Protein AF-A0A7D9II57-F1 (afdb_monomer_lite)

Foldseek 3Di:
DQDAWDWDDDPPDIDTAHDDPDLVVRQVSQAVRQQVVQVVCVVVVHHDDLPDCVRDDDEAEDAPVRVVVDPAFRWHWYDDPDTRIDTHYDYDHDDD

Radius of gyration: 13.76 Å; chains: 1; bounding box: 39×24×35 Å

pLDDT: mean 79.53, std 10.81, range [52.78, 93.62]

Organism: Paramuricea clavata (NCBI:txid317549)

Sequence (96 aa):
AIEHSSVVNFANDIILYAVGKDIQSIQTKLFKDMDSLADWLMDNELIINLKRAWKTESRLFGTAQRIAKHSEPLKVSISPPSPTVISTTDYIQISG

Structure (mmCIF, N/CA/C/O backbone):
data_AF-A0A7D9II57-F1
#
_entry.id   AF-A0A7D9II57-F1
#
loop_
_atom_site.group_PDB
_atom_site.id
_atom_site.type_symbol
_atom_site.label_atom_id
_atom_site.label_alt_id
_atom_site.label_comp_id
_atom_site.label_asym_id
_atom_site.label_entity_id
_atom_site.label_seq_id
_atom_site.pdbx_PDB_ins_code
_atom_site.Cartn_x
_atom_site.Cartn_y
_atom_site.Cartn_z
_atom_site.occupancy
_atom_site.B_iso_or_equiv
_atom_site.auth_seq_id
_atom_site.auth_comp_id
_atom_site.auth_asym_id
_atom_site.auth_atom_id
_atom_site.pdbx_PDB_model_num
ATOM 1 N N . ALA A 1 1 ? 2.241 -9.909 -8.883 1.00 73.56 1 ALA A N 1
ATOM 2 C CA . ALA A 1 1 ? 0.944 -9.356 -9.339 1.00 73.56 1 ALA A CA 1
ATOM 3 C C . ALA A 1 1 ? 0.257 -8.702 -8.144 1.00 73.56 1 ALA A C 1
ATOM 5 O O . ALA A 1 1 ? 0.560 -9.100 -7.030 1.00 73.56 1 ALA A O 1
ATOM 6 N N . ILE A 1 2 ? -0.606 -7.699 -8.340 1.00 86.81 2 ILE A N 1
ATOM 7 C CA . ILE A 1 2 ? -1.353 -7.077 -7.229 1.00 86.81 2 ILE A CA 1
ATOM 8 C C . ILE A 1 2 ? -2.557 -7.958 -6.892 1.00 86.81 2 ILE A C 1
ATOM 10 O O . ILE A 1 2 ? -3.387 -8.202 -7.765 1.00 86.81 2 ILE A O 1
ATOM 14 N N . GLU A 1 3 ? -2.645 -8.442 -5.653 1.00 91.56 3 GLU A N 1
ATOM 15 C CA . GLU A 1 3 ? -3.623 -9.464 -5.246 1.00 91.56 3 GLU A CA 1
ATOM 16 C C . GLU A 1 3 ? -4.513 -9.033 -4.077 1.00 91.56 3 GLU A C 1
ATOM 18 O O . GLU A 1 3 ? -5.609 -9.570 -3.898 1.00 91.56 3 GLU A O 1
ATOM 23 N N . HIS A 1 4 ? -4.066 -8.085 -3.252 1.00 92.31 4 HIS A N 1
ATOM 24 C CA . HIS A 1 4 ? -4.776 -7.708 -2.027 1.00 92.31 4 HIS A CA 1
ATOM 25 C C . HIS A 1 4 ? -5.355 -6.290 -2.041 1.00 92.31 4 HIS A C 1
ATOM 27 O O . HIS A 1 4 ? -6.184 -5.951 -1.186 1.00 92.31 4 HIS A O 1
ATOM 33 N N . SER A 1 5 ? -4.941 -5.489 -3.016 1.00 93.00 5 SER A N 1
ATOM 34 C CA . SER A 1 5 ? -5.289 -4.088 -3.195 1.00 93.00 5 SER A CA 1
ATOM 35 C C . SER A 1 5 ? -5.981 -3.893 -4.531 1.00 93.00 5 SER A C 1
ATOM 37 O O . SER A 1 5 ? -5.790 -4.636 -5.490 1.00 93.00 5 SER A O 1
ATOM 39 N N . SER A 1 6 ? -6.791 -2.850 -4.600 1.00 93.62 6 SER A N 1
ATOM 40 C CA . SER A 1 6 ? -7.278 -2.335 -5.871 1.00 93.62 6 SER A CA 1
ATOM 41 C C . SER A 1 6 ? -6.326 -1.259 -6.381 1.00 93.62 6 SER A C 1
ATOM 43 O O . SER A 1 6 ? -5.725 -0.528 -5.589 1.00 93.62 6 SER A O 1
ATOM 45 N N . VAL A 1 7 ? -6.196 -1.173 -7.705 1.00 90.88 7 VAL A N 1
ATOM 46 C CA . VAL A 1 7 ? -5.272 -0.260 -8.381 1.00 90.88 7 VAL A CA 1
ATOM 47 C C . VAL A 1 7 ? -6.063 0.696 -9.258 1.00 90.88 7 VAL A C 1
ATOM 49 O O . VAL A 1 7 ? -6.849 0.264 -10.098 1.00 90.88 7 VAL A O 1
ATOM 52 N N . VAL A 1 8 ? -5.817 1.991 -9.091 1.00 90.94 8 VAL A N 1
ATOM 53 C CA . VAL A 1 8 ? -6.186 3.013 -10.073 1.00 90.94 8 VAL A CA 1
ATOM 54 C C . VAL A 1 8 ? -4.898 3.517 -10.697 1.00 90.94 8 VAL A C 1
ATOM 56 O O . VAL A 1 8 ? -3.982 3.918 -9.984 1.00 90.94 8 VAL A O 1
ATOM 59 N N . ASN A 1 9 ? -4.821 3.479 -12.020 1.00 89.31 9 ASN A N 1
ATOM 60 C CA . ASN A 1 9 ? -3.682 3.987 -12.768 1.00 89.31 9 ASN A CA 1
ATOM 61 C C . ASN A 1 9 ? -4.145 5.143 -13.658 1.00 89.31 9 ASN A C 1
ATOM 63 O O . ASN A 1 9 ? -5.133 5.008 -14.384 1.00 89.31 9 ASN A O 1
ATOM 67 N N . PHE A 1 10 ? -3.431 6.262 -13.598 1.00 86.06 10 PHE A N 1
ATOM 68 C CA . PHE A 1 10 ? -3.622 7.404 -14.474 1.00 86.06 10 PHE A CA 1
ATOM 69 C C . PHE A 1 10 ? -2.261 7.924 -14.953 1.00 86.06 10 PHE A C 1
ATOM 71 O O . PHE A 1 10 ? -1.531 8.571 -14.208 1.00 86.06 10 PHE A O 1
ATOM 78 N N . ALA A 1 11 ? -1.930 7.655 -16.220 1.00 87.31 11 ALA A N 1
ATOM 79 C CA . ALA A 1 11 ? -0.638 7.978 -16.828 1.00 87.31 11 ALA A CA 1
ATOM 80 C C . ALA A 1 11 ? 0.560 7.420 -16.031 1.00 87.31 11 ALA A C 1
ATOM 82 O O . ALA A 1 11 ? 0.856 6.232 -16.126 1.00 87.31 11 ALA A O 1
ATOM 83 N N . ASN A 1 12 ? 1.262 8.275 -15.287 1.00 81.38 12 ASN A N 1
ATOM 84 C CA . ASN A 1 12 ? 2.410 7.917 -14.452 1.00 81.38 12 ASN A CA 1
ATOM 85 C C . ASN A 1 12 ? 2.061 7.818 -12.957 1.00 81.38 12 ASN A C 1
ATOM 87 O O . ASN A 1 12 ? 2.953 7.551 -12.151 1.00 81.38 12 ASN A O 1
ATOM 91 N N . ASP A 1 13 ? 0.807 8.078 -12.589 1.00 83.12 13 ASP A N 1
ATOM 92 C CA . ASP A 1 13 ? 0.342 8.073 -11.210 1.00 83.12 13 ASP A CA 1
ATOM 93 C C . ASP A 1 13 ? -0.416 6.776 -10.919 1.00 83.12 13 ASP A C 1
ATOM 95 O O . ASP A 1 13 ? -1.364 6.402 -11.614 1.00 83.12 13 ASP A O 1
ATOM 99 N N . ILE A 1 14 ? 0.003 6.086 -9.859 1.00 86.69 14 ILE A N 1
ATOM 100 C CA . ILE A 1 14 ? -0.590 4.827 -9.412 1.00 86.69 14 ILE A CA 1
ATOM 101 C C . ILE A 1 14 ? -1.118 5.024 -7.994 1.00 86.69 14 ILE A C 1
ATOM 103 O O . ILE A 1 14 ? -0.386 5.438 -7.097 1.00 86.69 14 ILE A O 1
ATOM 107 N N . ILE A 1 15 ? -2.386 4.681 -7.782 1.00 88.81 15 ILE A N 1
ATOM 108 C CA . ILE A 1 15 ? -3.028 4.667 -6.470 1.00 88.81 15 ILE A CA 1
ATOM 109 C C . ILE A 1 15 ? -3.347 3.219 -6.115 1.00 88.81 15 ILE A C 1
ATOM 111 O O . ILE A 1 15 ? -4.117 2.557 -6.813 1.00 88.81 15 ILE A O 1
ATOM 115 N N . LEU A 1 16 ? -2.788 2.744 -5.002 1.00 90.31 16 LEU A N 1
ATOM 116 C CA . LEU A 1 16 ? -3.177 1.485 -4.372 1.00 90.31 16 LEU A CA 1
ATOM 117 C C . LEU A 1 16 ? -4.076 1.774 -3.175 1.00 90.31 16 LEU A C 1
ATOM 119 O O . LEU A 1 16 ? -3.740 2.598 -2.323 1.00 90.31 16 LEU A O 1
ATOM 123 N N . TYR A 1 17 ? -5.190 1.054 -3.073 1.00 91.81 17 TYR A N 1
ATOM 124 C CA . TYR A 1 17 ? -6.020 1.081 -1.875 1.00 91.81 17 TYR A CA 1
ATOM 125 C C . TYR A 1 17 ? -6.378 -0.327 -1.409 1.00 91.81 17 TYR A C 1
ATOM 127 O O . TYR A 1 17 ? -6.756 -1.202 -2.190 1.00 91.81 17 TYR A O 1
ATOM 135 N N . ALA A 1 18 ? -6.277 -0.525 -0.097 1.00 92.38 18 ALA A N 1
ATOM 136 C CA . ALA A 1 18 ? -6.607 -1.764 0.585 1.00 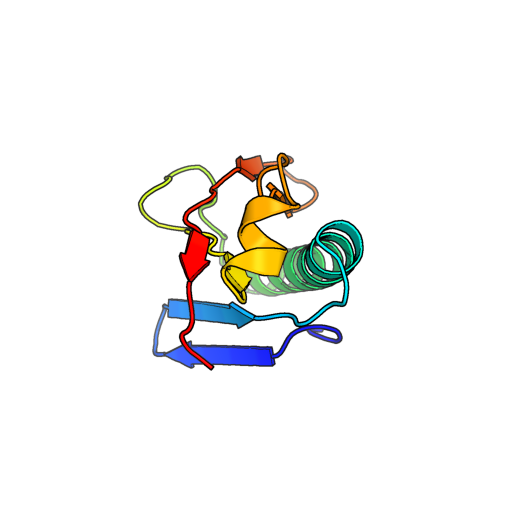92.38 18 ALA A CA 1
ATOM 137 C C . ALA A 1 18 ? -7.588 -1.478 1.723 1.00 92.38 18 ALA A C 1
ATOM 139 O O . ALA A 1 18 ? -7.512 -0.448 2.394 1.00 92.38 18 ALA A O 1
ATOM 140 N N . VAL A 1 19 ? -8.501 -2.417 1.961 1.00 91.12 19 VAL A N 1
ATOM 141 C CA . VAL A 1 19 ? -9.482 -2.339 3.051 1.00 91.12 19 VAL A CA 1
ATOM 142 C C . VAL A 1 19 ? -9.189 -3.431 4.073 1.00 91.12 19 VAL A C 1
ATOM 144 O O . VAL A 1 19 ? -8.896 -4.578 3.718 1.00 91.12 19 VAL A O 1
ATOM 147 N N . GLY A 1 20 ? -9.293 -3.094 5.355 1.00 89.44 20 GLY A N 1
ATOM 148 C CA . GLY A 1 20 ? -9.085 -4.022 6.462 1.00 89.44 20 GLY A CA 1
ATOM 149 C C . GLY A 1 20 ? -9.861 -3.613 7.709 1.00 89.44 20 GLY A C 1
ATOM 150 O O . GLY A 1 20 ? -10.400 -2.509 7.800 1.00 89.44 20 GLY A O 1
ATOM 151 N N . LYS A 1 21 ? -9.952 -4.540 8.668 1.00 86.19 21 LYS A N 1
ATOM 152 C CA . LYS A 1 21 ? -10.603 -4.301 9.967 1.00 86.19 21 LYS A CA 1
ATOM 153 C C . LYS A 1 21 ? -9.730 -3.451 10.895 1.00 86.19 21 LYS A C 1
ATOM 155 O O . LYS A 1 21 ? -10.264 -2.696 11.703 1.00 86.19 21 LYS A O 1
ATOM 160 N N . ASP A 1 22 ? -8.418 -3.582 10.754 1.00 85.06 22 ASP A N 1
ATOM 161 C CA . ASP A 1 22 ? -7.383 -2.931 11.547 1.00 85.06 22 ASP A CA 1
ATOM 162 C C . ASP A 1 22 ? -6.195 -2.532 10.654 1.00 85.06 22 ASP A C 1
ATOM 164 O O . ASP A 1 22 ? -6.070 -2.984 9.510 1.00 85.06 22 ASP A O 1
ATOM 168 N N . ILE A 1 23 ? -5.335 -1.658 11.185 1.00 85.38 23 ILE A N 1
ATOM 169 C CA . ILE A 1 23 ? -4.178 -1.109 10.468 1.00 85.38 23 ILE A CA 1
ATOM 170 C C . ILE A 1 23 ? -3.188 -2.212 10.078 1.00 85.38 23 ILE A C 1
ATOM 172 O O . ILE A 1 23 ? -2.691 -2.193 8.957 1.00 85.38 23 ILE A O 1
ATOM 176 N N . GLN A 1 24 ? -2.951 -3.207 10.938 1.00 87.88 24 GLN A N 1
ATOM 177 C CA . GLN A 1 24 ? -1.999 -4.289 10.656 1.00 87.88 24 GLN A CA 1
ATOM 178 C C . GLN A 1 24 ? -2.422 -5.112 9.435 1.00 87.88 24 GLN A C 1
ATOM 180 O O . GLN A 1 24 ? -1.595 -5.445 8.582 1.00 87.88 24 GLN A O 1
ATOM 185 N N . SER A 1 25 ? -3.719 -5.396 9.306 1.00 90.75 25 SER A N 1
ATOM 186 C CA . SER A 1 25 ? -4.284 -6.062 8.136 1.00 90.75 25 SER A CA 1
ATOM 187 C C . SER A 1 25 ? -4.110 -5.220 6.871 1.00 90.75 25 SER A C 1
ATOM 189 O O . SER A 1 25 ? -3.708 -5.756 5.839 1.00 90.75 25 SER A O 1
ATOM 191 N N . ILE A 1 26 ? -4.360 -3.907 6.944 1.00 90.12 26 ILE A N 1
ATOM 192 C CA . ILE A 1 26 ? -4.178 -2.984 5.811 1.00 90.12 26 ILE A CA 1
ATOM 193 C C . ILE A 1 26 ? -2.706 -2.941 5.385 1.00 90.12 26 ILE A C 1
ATOM 195 O O . ILE A 1 26 ? -2.404 -3.128 4.210 1.00 90.12 26 ILE A O 1
ATOM 199 N N . GLN A 1 27 ? -1.788 -2.763 6.336 1.00 88.75 27 GLN A N 1
ATOM 200 C CA . GLN A 1 27 ? -0.349 -2.715 6.078 1.00 88.75 27 GLN A CA 1
ATOM 201 C C . GLN A 1 27 ? 0.161 -3.999 5.442 1.00 88.75 27 GLN A C 1
ATOM 203 O O . GLN A 1 27 ? 0.860 -3.945 4.440 1.00 88.75 27 GLN A O 1
ATOM 208 N N . THR A 1 28 ? -0.235 -5.152 5.980 1.00 90.19 28 THR A N 1
ATOM 209 C CA . THR A 1 28 ? 0.195 -6.453 5.453 1.00 90.19 28 THR A CA 1
ATOM 210 C C . THR A 1 28 ? -0.210 -6.632 3.990 1.00 90.19 28 THR A C 1
ATOM 212 O O . THR A 1 28 ? 0.581 -7.132 3.192 1.00 90.19 28 THR A O 1
ATOM 215 N N . LYS A 1 29 ? -1.430 -6.216 3.625 1.00 92.25 29 LYS A N 1
ATOM 216 C CA . LYS A 1 29 ? -1.909 -6.256 2.235 1.00 92.25 29 LYS A CA 1
ATOM 217 C C . LYS A 1 29 ? -1.093 -5.325 1.343 1.00 92.25 29 LYS A C 1
ATOM 219 O O . LYS A 1 29 ? -0.582 -5.766 0.320 1.00 92.25 29 LYS A O 1
ATOM 224 N N . LEU A 1 30 ? -0.923 -4.075 1.777 1.00 89.88 30 LEU A N 1
ATOM 225 C CA . LEU A 1 30 ? -0.160 -3.077 1.034 1.00 89.88 30 LEU A CA 1
ATOM 226 C C . LEU A 1 30 ? 1.304 -3.491 0.855 1.00 89.88 30 LEU A C 1
ATOM 228 O O . LEU A 1 30 ? 1.823 -3.314 -0.232 1.00 89.88 30 LEU A O 1
ATOM 232 N N . PHE A 1 31 ? 1.968 -4.074 1.858 1.00 88.50 31 PHE A N 1
ATOM 233 C CA . PHE A 1 31 ? 3.378 -4.486 1.745 1.00 88.50 31 PHE A CA 1
ATOM 234 C C . PHE A 1 31 ? 3.577 -5.555 0.681 1.00 88.50 31 PHE A C 1
ATOM 236 O O . PHE A 1 31 ? 4.437 -5.409 -0.177 1.00 88.50 31 PHE A O 1
ATOM 243 N N . LYS A 1 32 ? 2.745 -6.599 0.697 1.00 89.75 32 LYS A N 1
ATOM 244 C CA . LYS A 1 32 ? 2.827 -7.686 -0.287 1.00 89.75 32 LYS A CA 1
ATOM 245 C C . LYS A 1 32 ? 2.625 -7.190 -1.719 1.00 89.75 32 LYS A C 1
ATOM 247 O O . LYS A 1 32 ? 3.347 -7.596 -2.629 1.00 89.75 32 LYS A O 1
ATOM 252 N N . ASP A 1 33 ? 1.652 -6.304 -1.905 1.00 91.25 33 ASP A N 1
ATOM 253 C CA . ASP A 1 33 ? 1.352 -5.740 -3.217 1.00 91.25 33 ASP A CA 1
ATOM 254 C C . ASP A 1 33 ? 2.403 -4.716 -3.659 1.00 91.25 33 ASP A C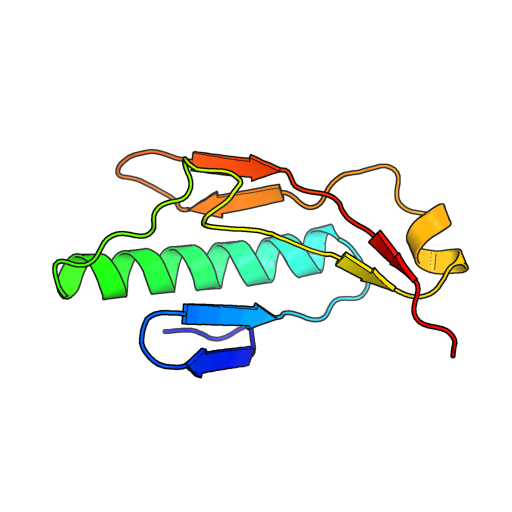 1
ATOM 256 O O . ASP A 1 33 ? 2.757 -4.681 -4.832 1.00 91.25 33 ASP A O 1
ATOM 260 N N . MET A 1 34 ? 2.935 -3.910 -2.738 1.00 87.25 34 MET A N 1
ATOM 261 C CA . MET A 1 34 ? 4.007 -2.950 -3.015 1.00 87.25 34 MET A CA 1
ATOM 262 C C . MET A 1 34 ? 5.317 -3.647 -3.387 1.00 87.25 34 MET A C 1
ATOM 264 O O . MET A 1 34 ? 5.983 -3.186 -4.309 1.00 87.25 34 MET A O 1
ATOM 268 N N . ASP A 1 35 ? 5.657 -4.762 -2.735 1.00 87.06 35 ASP A N 1
ATOM 269 C CA . ASP A 1 35 ? 6.804 -5.601 -3.109 1.00 87.06 35 ASP A CA 1
ATOM 270 C C . ASP A 1 35 ? 6.613 -6.161 -4.524 1.00 87.06 35 ASP A C 1
ATOM 272 O O . ASP A 1 35 ? 7.449 -5.956 -5.399 1.00 87.06 35 ASP A O 1
ATOM 276 N N . SER A 1 36 ? 5.441 -6.742 -4.793 1.00 88.31 36 SER A N 1
ATOM 277 C CA . SER A 1 36 ? 5.099 -7.251 -6.127 1.00 88.31 36 SER A CA 1
ATOM 278 C C . SER A 1 36 ? 5.110 -6.167 -7.211 1.00 88.31 36 SER A C 1
ATOM 280 O O . SER A 1 36 ? 5.442 -6.447 -8.364 1.00 88.31 36 SER A O 1
ATOM 282 N N . LEU A 1 37 ? 4.697 -4.941 -6.872 1.00 86.94 37 LEU A N 1
ATOM 283 C CA . LEU A 1 37 ? 4.714 -3.796 -7.781 1.00 86.94 37 LEU A CA 1
ATOM 284 C C . LEU A 1 37 ? 6.141 -3.329 -8.058 1.00 86.94 37 LEU A C 1
ATOM 286 O O . LEU A 1 37 ? 6.460 -2.988 -9.193 1.00 86.94 37 LEU A O 1
ATOM 290 N N . ALA A 1 38 ? 6.977 -3.286 -7.023 1.00 84.38 38 ALA A N 1
ATOM 291 C CA . ALA A 1 38 ? 8.361 -2.864 -7.135 1.00 84.38 38 ALA A CA 1
ATOM 292 C C . ALA A 1 38 ? 9.170 -3.817 -8.013 1.00 84.38 38 ALA A C 1
ATOM 294 O O . ALA A 1 38 ? 9.883 -3.340 -8.894 1.00 84.38 38 ALA A O 1
ATOM 295 N N . ASP A 1 39 ? 8.998 -5.127 -7.823 1.00 86.00 39 ASP A N 1
ATOM 296 C CA . ASP A 1 39 ? 9.626 -6.151 -8.660 1.00 86.00 39 ASP A CA 1
ATOM 297 C C . ASP A 1 39 ? 9.217 -5.971 -10.126 1.00 86.00 39 ASP A C 1
ATOM 299 O O . ASP A 1 39 ? 10.066 -5.836 -11.004 1.00 86.00 39 ASP A O 1
ATOM 303 N N . TRP A 1 40 ? 7.911 -5.843 -10.388 1.00 86.75 40 TRP A N 1
ATOM 304 C CA . TRP A 1 40 ? 7.411 -5.646 -11.749 1.00 86.75 40 TRP A CA 1
ATOM 305 C C . TRP A 1 40 ? 7.922 -4.349 -12.386 1.00 86.75 40 TRP A C 1
ATOM 307 O O . TRP A 1 40 ? 8.289 -4.341 -13.557 1.00 86.75 40 TRP A O 1
ATOM 317 N N . LEU A 1 41 ? 7.960 -3.239 -11.644 1.00 85.31 41 LEU A N 1
ATOM 318 C CA . LEU A 1 41 ? 8.493 -1.979 -12.164 1.00 85.31 41 LEU A CA 1
ATOM 319 C 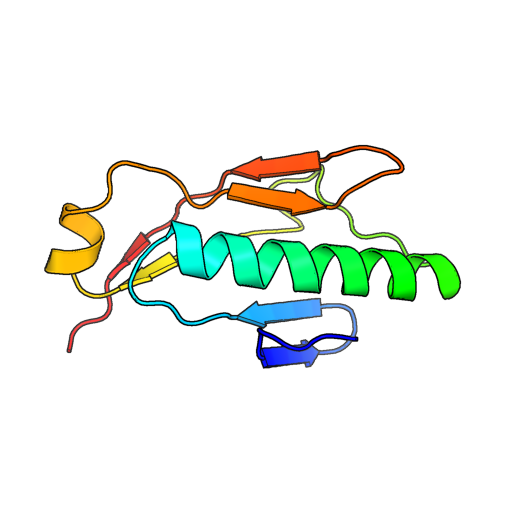C . LEU A 1 41 ? 9.983 -2.099 -12.482 1.00 85.31 41 LEU A C 1
ATOM 321 O O . LEU A 1 41 ? 10.406 -1.631 -13.535 1.00 85.31 41 LEU A O 1
ATOM 325 N N . MET A 1 42 ? 10.752 -2.762 -11.621 1.00 84.75 42 MET A N 1
ATOM 326 C CA . MET A 1 42 ? 12.186 -2.964 -11.807 1.00 84.75 42 MET A CA 1
ATOM 327 C C . MET A 1 42 ? 12.492 -3.817 -13.042 1.00 84.75 42 MET A C 1
ATOM 329 O O . MET A 1 42 ? 13.371 -3.445 -13.818 1.00 84.75 42 MET A O 1
ATOM 333 N N . ASP A 1 43 ? 11.714 -4.877 -13.283 1.00 87.88 43 ASP A N 1
ATOM 334 C CA . ASP A 1 43 ? 11.789 -5.687 -14.510 1.00 87.88 43 ASP A CA 1
ATOM 335 C C . ASP A 1 43 ? 11.506 -4.867 -15.783 1.00 87.88 43 ASP A C 1
ATOM 337 O O . ASP A 1 43 ? 11.934 -5.233 -16.876 1.00 87.88 43 ASP A O 1
ATOM 341 N N . ASN A 1 44 ? 10.799 -3.741 -15.644 1.00 86.94 44 ASN A N 1
ATOM 342 C CA . ASN A 1 44 ? 10.478 -2.799 -16.717 1.00 86.94 44 ASN A CA 1
ATOM 343 C C . ASN A 1 44 ? 11.352 -1.529 -16.682 1.00 86.94 44 ASN A C 1
ATOM 345 O O . ASN A 1 44 ? 10.986 -0.521 -17.283 1.00 86.94 44 ASN A O 1
ATOM 349 N N . GLU A 1 45 ? 12.486 -1.556 -15.975 1.00 86.56 45 GLU A N 1
ATOM 350 C CA . GLU A 1 45 ? 13.431 -0.433 -15.840 1.00 86.56 45 GLU A CA 1
ATOM 351 C C . GLU A 1 45 ? 12.828 0.834 -15.186 1.00 86.56 45 GLU A C 1
ATOM 353 O O . GLU A 1 45 ? 13.338 1.948 -15.330 1.00 86.56 45 GLU A O 1
ATOM 358 N N . LEU A 1 46 ? 11.746 0.672 -14.421 1.00 84.38 46 LEU A N 1
ATOM 359 C CA . LEU A 1 46 ? 11.067 1.717 -13.657 1.00 84.38 46 LEU A CA 1
ATOM 360 C C . LEU A 1 46 ? 11.368 1.583 -12.157 1.00 84.38 46 LEU A C 1
ATOM 362 O O . LEU A 1 46 ? 11.618 0.500 -11.636 1.00 84.38 46 LEU A O 1
ATOM 366 N N . ILE A 1 47 ? 11.331 2.702 -11.424 1.00 78.62 47 ILE A N 1
ATOM 367 C CA . ILE A 1 47 ? 11.649 2.735 -9.986 1.00 78.62 47 ILE A CA 1
ATOM 368 C C . ILE A 1 47 ? 10.586 3.528 -9.223 1.00 78.62 47 ILE A C 1
ATOM 370 O O . ILE A 1 47 ? 10.259 4.660 -9.586 1.00 78.62 47 ILE A O 1
ATOM 374 N N . ILE A 1 48 ? 10.112 2.978 -8.100 1.00 76.19 48 ILE A N 1
ATOM 375 C CA . ILE A 1 48 ? 9.245 3.698 -7.157 1.00 76.19 48 ILE A CA 1
ATOM 376 C C . ILE A 1 48 ? 10.087 4.663 -6.318 1.00 76.19 48 ILE A C 1
ATOM 378 O O . ILE A 1 48 ? 11.018 4.273 -5.611 1.00 76.19 48 ILE A O 1
ATOM 382 N N . ASN A 1 49 ? 9.738 5.949 -6.339 1.00 73.19 49 ASN A N 1
ATOM 383 C CA . ASN A 1 49 ? 10.416 6.952 -5.524 1.00 73.19 49 ASN A CA 1
ATOM 384 C C . ASN A 1 49 ? 9.753 7.103 -4.151 1.00 73.19 49 ASN A C 1
ATOM 386 O O . ASN A 1 49 ? 8.921 7.988 -3.944 1.00 73.19 49 ASN A O 1
ATOM 390 N N . LEU A 1 50 ? 10.174 6.269 -3.198 1.00 70.50 50 LEU A N 1
ATOM 391 C CA . LEU A 1 50 ? 9.679 6.346 -1.823 1.00 70.50 50 LEU A CA 1
ATOM 392 C C . LEU A 1 50 ? 10.371 7.409 -0.949 1.00 70.50 50 LEU A C 1
ATOM 394 O O . LEU A 1 50 ? 9.883 7.754 0.122 1.00 70.50 50 LEU A O 1
ATOM 398 N N . LYS A 1 51 ? 11.529 7.936 -1.369 1.00 61.88 51 LYS A N 1
ATOM 399 C CA . LYS A 1 51 ? 12.361 8.836 -0.540 1.00 61.88 51 LYS A CA 1
ATOM 400 C C . LYS A 1 51 ? 11.855 10.277 -0.491 1.00 61.88 51 LYS A C 1
ATOM 402 O O . LYS A 1 51 ? 12.306 11.062 0.339 1.00 61.88 51 LYS A O 1
ATOM 407 N N . ARG A 1 52 ? 10.967 10.663 -1.407 1.00 60.19 52 ARG A N 1
ATOM 408 C CA . ARG A 1 52 ? 10.408 12.015 -1.477 1.00 60.19 52 ARG A CA 1
ATOM 409 C C . ARG A 1 52 ? 8.978 11.973 -0.958 1.00 60.19 52 ARG A C 1
ATOM 411 O O . ARG A 1 52 ? 8.091 11.520 -1.671 1.00 60.19 52 ARG A O 1
ATOM 418 N N . ALA A 1 53 ? 8.773 12.493 0.253 1.00 55.66 53 ALA A N 1
ATOM 419 C CA . ALA A 1 53 ? 7.467 12.563 0.921 1.00 55.66 53 ALA A CA 1
ATOM 420 C C . ALA A 1 53 ? 6.374 13.283 0.100 1.00 55.66 53 ALA A C 1
ATOM 422 O O . ALA A 1 53 ? 5.199 13.110 0.373 1.00 55.66 53 ALA A O 1
ATOM 423 N N . TRP A 1 54 ? 6.755 14.059 -0.918 1.00 57.78 54 TRP A N 1
ATOM 424 C CA . TRP A 1 54 ? 5.854 14.738 -1.857 1.00 57.78 54 TRP A CA 1
ATOM 425 C C . TRP A 1 54 ? 5.578 13.954 -3.154 1.00 57.78 54 TRP A C 1
ATOM 427 O O . TRP A 1 54 ? 4.885 14.458 -4.030 1.00 57.78 54 TRP A O 1
ATOM 437 N N . LYS A 1 55 ? 6.172 12.765 -3.335 1.00 70.38 55 LYS A N 1
ATOM 438 C CA . LYS A 1 55 ? 5.950 11.895 -4.509 1.00 70.38 55 LYS A CA 1
ATOM 439 C C . LYS A 1 55 ? 5.120 10.663 -4.193 1.00 70.38 55 LYS A C 1
ATOM 441 O O . LYS A 1 55 ? 4.332 10.245 -5.028 1.00 70.38 55 LYS A O 1
ATOM 446 N N . THR A 1 56 ? 5.330 10.075 -3.020 1.00 76.94 56 THR A N 1
ATOM 447 C CA . THR A 1 56 ? 4.545 8.933 -2.556 1.00 76.94 56 THR A CA 1
ATOM 448 C C . THR A 1 56 ? 3.930 9.303 -1.219 1.00 76.94 56 THR A C 1
ATOM 450 O O . THR A 1 56 ? 4.647 9.532 -0.245 1.00 76.94 56 THR A O 1
ATOM 453 N N . GLU A 1 57 ? 2.606 9.364 -1.186 1.00 80.25 57 GLU A N 1
ATOM 454 C CA . GLU A 1 57 ? 1.826 9.654 0.011 1.00 80.25 57 GLU A CA 1
ATOM 455 C C . GLU A 1 57 ? 1.024 8.418 0.409 1.00 80.25 57 GLU A C 1
ATOM 457 O O . GLU A 1 57 ? 0.595 7.634 -0.437 1.00 80.25 57 GLU A O 1
ATOM 462 N N . SER A 1 58 ? 0.786 8.258 1.708 1.00 80.94 58 SER A N 1
ATOM 463 C CA . SER A 1 58 ? -0.153 7.261 2.213 1.00 80.94 58 SER A CA 1
ATOM 464 C C . SER A 1 58 ? -1.160 7.934 3.138 1.00 80.94 58 SER A C 1
ATOM 466 O O . SER A 1 58 ? -0.807 8.796 3.944 1.00 80.94 58 SER A O 1
ATOM 468 N N . ARG A 1 59 ? -2.438 7.584 2.977 1.00 85.06 59 ARG A N 1
ATOM 469 C CA . ARG A 1 59 ? -3.551 8.171 3.732 1.00 85.06 59 ARG A CA 1
ATOM 470 C C . ARG A 1 59 ? -4.452 7.070 4.253 1.00 85.06 59 ARG A C 1
ATOM 472 O O . ARG A 1 59 ? -4.672 6.071 3.567 1.00 85.06 59 ARG A O 1
ATOM 479 N N . LEU A 1 60 ? -4.983 7.266 5.456 1.00 85.69 60 LEU A N 1
ATOM 480 C CA . LEU A 1 60 ? -5.885 6.312 6.087 1.00 85.69 60 LEU A CA 1
ATOM 481 C C . LEU A 1 60 ? -7.278 6.926 6.227 1.00 85.69 60 LEU A C 1
ATOM 483 O O . LEU A 1 60 ? -7.453 7.997 6.807 1.00 85.69 60 LEU A O 1
ATOM 487 N N . PHE A 1 61 ? -8.276 6.220 5.703 1.00 86.25 61 PHE A N 1
ATOM 488 C CA . PHE A 1 61 ? -9.674 6.634 5.749 1.00 86.25 61 PHE A CA 1
ATOM 489 C C . PHE A 1 61 ? -10.424 5.829 6.805 1.00 86.25 61 PHE A C 1
ATOM 491 O O . PHE A 1 61 ? -10.269 4.610 6.905 1.00 86.25 61 PHE A O 1
ATOM 498 N N . GLY A 1 62 ? -11.270 6.498 7.584 1.00 83.75 62 GLY A N 1
ATOM 499 C CA . GLY A 1 62 ? -12.071 5.827 8.599 1.00 83.75 62 GLY A CA 1
ATOM 500 C C . GLY A 1 62 ? -13.129 6.722 9.226 1.00 83.75 62 GLY A C 1
ATOM 501 O O . GLY A 1 62 ? -13.173 7.930 9.008 1.00 83.75 62 GLY A O 1
ATOM 502 N N . THR A 1 63 ? -13.997 6.120 10.033 1.00 84.25 63 THR A N 1
ATOM 503 C CA . THR A 1 63 ? -14.926 6.886 10.871 1.00 84.25 63 THR A CA 1
ATOM 504 C C . THR A 1 63 ? -14.168 7.554 12.016 1.00 84.25 63 THR A C 1
ATOM 506 O O . THR A 1 63 ? -13.142 7.034 12.460 1.00 84.25 63 THR A O 1
ATOM 509 N N . ALA A 1 64 ? -14.708 8.650 12.562 1.00 78.44 64 ALA A N 1
ATOM 510 C CA . ALA A 1 64 ? -14.131 9.351 13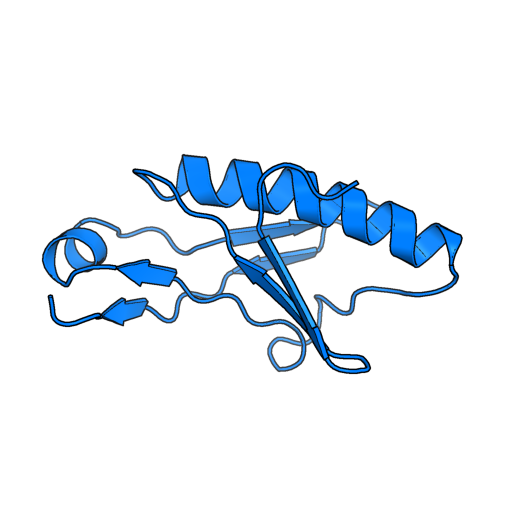.718 1.00 78.44 64 ALA A CA 1
ATOM 511 C C . ALA A 1 64 ? -13.781 8.392 14.868 1.00 78.44 64 ALA A C 1
ATOM 513 O O . ALA A 1 64 ? -12.696 8.442 15.436 1.00 78.44 64 ALA A O 1
ATOM 514 N N . GLN A 1 65 ? -14.689 7.454 15.159 1.00 80.94 65 GLN A N 1
ATOM 515 C CA . GLN A 1 65 ? -14.514 6.453 16.211 1.00 80.94 65 GLN A CA 1
ATOM 516 C C . GLN A 1 65 ? -13.381 5.464 15.922 1.00 80.94 65 GLN A C 1
ATOM 518 O O . GLN A 1 65 ? -12.732 5.006 16.858 1.00 80.94 65 GLN A O 1
ATOM 523 N N . ARG A 1 66 ? -13.166 5.082 14.654 1.00 77.31 66 ARG A N 1
ATOM 524 C CA . ARG A 1 66 ? -12.057 4.195 14.276 1.00 77.31 66 ARG A CA 1
ATOM 525 C C . ARG A 1 66 ? -10.737 4.954 14.291 1.00 77.31 66 ARG A C 1
ATOM 527 O O . ARG A 1 66 ? -9.786 4.458 14.874 1.00 77.31 66 ARG A O 1
ATOM 534 N N . ILE A 1 67 ? -10.712 6.170 13.749 1.00 74.38 67 ILE A N 1
ATOM 535 C CA . ILE A 1 67 ? -9.534 7.046 13.757 1.00 74.38 67 ILE A CA 1
ATOM 536 C C . ILE A 1 67 ? -9.078 7.323 15.195 1.00 74.38 67 ILE A C 1
ATOM 538 O O . ILE A 1 67 ? -7.919 7.104 15.518 1.00 74.38 67 ILE A O 1
ATOM 542 N N . ALA A 1 68 ? -9.998 7.689 16.092 1.00 77.12 68 ALA A N 1
ATOM 543 C CA . ALA A 1 68 ? -9.683 7.975 17.494 1.00 77.12 68 ALA A CA 1
ATOM 544 C C . ALA A 1 68 ? -9.139 6.765 18.280 1.00 77.12 68 ALA A C 1
ATOM 546 O O . ALA A 1 68 ? -8.500 6.943 19.313 1.00 77.12 68 ALA A O 1
ATOM 547 N N . LYS A 1 69 ? -9.394 5.532 17.819 1.00 78.44 69 LYS A N 1
ATOM 548 C CA . LYS A 1 69 ? -8.890 4.297 18.446 1.00 78.44 69 LYS A CA 1
ATOM 549 C C . LYS A 1 69 ? -7.486 3.912 17.981 1.00 78.44 69 LYS A C 1
ATOM 551 O O . LYS A 1 69 ? -6.908 2.987 18.547 1.00 78.44 69 LYS A O 1
ATOM 556 N N . HIS A 1 70 ? -6.952 4.575 16.961 1.00 72.25 70 HIS A N 1
ATOM 557 C CA . HIS A 1 70 ? -5.652 4.250 16.396 1.00 72.25 70 HIS A CA 1
ATOM 558 C C . HIS A 1 70 ? -4.622 5.319 16.766 1.00 72.25 70 HIS A C 1
ATOM 560 O O . HIS A 1 70 ? -4.729 6.474 16.370 1.00 72.25 70 HIS A O 1
ATOM 566 N N . SER A 1 71 ? -3.605 4.915 17.530 1.00 67.25 71 SER A N 1
ATOM 567 C CA . SER A 1 71 ? -2.452 5.751 17.889 1.00 67.25 71 SER A CA 1
ATOM 568 C C . SER A 1 71 ? -1.252 5.549 16.963 1.00 67.25 71 SER A C 1
ATOM 570 O O . SER A 1 71 ? -0.290 6.309 17.034 1.00 67.25 71 SER A O 1
ATOM 572 N N . GLU A 1 72 ? -1.280 4.513 16.120 1.00 74.12 72 GLU A N 1
ATOM 573 C CA . GLU A 1 72 ? -0.146 4.137 15.282 1.00 74.12 72 GLU A CA 1
ATOM 574 C C . GLU A 1 72 ? -0.291 4.653 13.850 1.00 74.12 72 GLU A C 1
ATOM 576 O O . GLU A 1 72 ? -1.372 4.549 13.264 1.00 74.12 72 GLU A O 1
ATOM 581 N N . PRO A 1 73 ? 0.796 5.180 13.264 1.00 76.44 73 PRO A N 1
ATOM 582 C CA . PRO A 1 73 ? 0.782 5.637 11.893 1.00 76.44 73 PRO A CA 1
ATOM 583 C C . PRO A 1 73 ? 0.717 4.478 10.894 1.00 76.44 73 PRO A C 1
ATOM 585 O O . PRO A 1 73 ? 1.297 3.411 11.121 1.00 76.44 73 PRO A O 1
ATOM 588 N N . LEU A 1 74 ? 0.089 4.716 9.737 1.00 80.75 74 LEU A N 1
ATOM 589 C CA . LEU A 1 74 ? 0.231 3.825 8.589 1.00 80.75 74 LEU A CA 1
ATOM 590 C C . LEU A 1 74 ? 1.683 3.893 8.097 1.00 80.75 74 LEU A C 1
ATOM 592 O O . LEU A 1 74 ? 2.184 4.940 7.688 1.00 80.75 74 LEU A O 1
ATOM 596 N N . LYS A 1 75 ? 2.364 2.753 8.144 1.00 82.38 75 LYS A N 1
ATOM 597 C CA . LYS A 1 75 ? 3.689 2.564 7.542 1.00 82.38 75 LYS A CA 1
ATOM 598 C C . LYS A 1 75 ? 3.505 1.798 6.244 1.00 82.38 75 LYS A C 1
ATOM 600 O O . LYS A 1 75 ? 2.735 0.843 6.264 1.00 82.38 75 LYS A O 1
ATOM 605 N N . VAL A 1 76 ? 4.206 2.208 5.190 1.00 75.81 76 VAL A N 1
ATOM 606 C CA . VAL A 1 76 ? 4.335 1.579 3.866 1.00 75.81 76 VAL A CA 1
ATOM 607 C C . VAL A 1 76 ? 5.811 1.305 3.613 1.00 75.81 76 VAL A C 1
ATOM 609 O O . VAL A 1 76 ? 6.630 2.202 3.787 1.00 75.81 76 VAL A O 1
ATOM 612 N N . SER A 1 77 ? 6.170 0.085 3.225 1.00 76.94 77 SER A N 1
ATOM 613 C CA . SER A 1 77 ? 7.548 -0.281 2.889 1.00 76.94 77 SER A CA 1
ATOM 614 C C . SER A 1 77 ? 7.600 -1.132 1.631 1.00 76.94 77 SER A C 1
ATOM 616 O O . SER A 1 77 ? 6.655 -1.868 1.362 1.00 76.94 77 SER A O 1
ATOM 618 N N . ILE A 1 78 ? 8.719 -1.042 0.916 1.00 75.44 78 ILE A N 1
ATOM 619 C CA . ILE A 1 78 ? 9.104 -1.974 -0.148 1.00 75.44 78 ILE A CA 1
ATOM 620 C C . ILE A 1 78 ? 10.393 -2.668 0.298 1.00 75.44 78 ILE A C 1
ATOM 622 O O . ILE A 1 78 ? 11.265 -2.018 0.878 1.00 75.44 78 ILE A O 1
ATOM 626 N N . SER A 1 79 ? 10.504 -3.960 0.034 1.00 71.38 79 SER A N 1
ATOM 627 C CA . SER A 1 79 ? 11.697 -4.796 0.187 1.00 71.38 79 SER A CA 1
ATOM 628 C C . SER A 1 79 ? 12.833 -4.364 -0.798 1.00 71.38 79 SER A C 1
ATOM 630 O O . SER A 1 79 ? 12.673 -3.389 -1.524 1.00 71.38 79 SER A O 1
ATOM 632 N N . PRO A 1 80 ? 14.058 -4.937 -0.758 1.00 60.91 80 PRO A N 1
ATOM 633 C CA . PRO A 1 80 ? 15.278 -4.384 -1.393 1.00 60.91 80 PRO A CA 1
ATOM 634 C C . PRO A 1 80 ? 15.166 -3.998 -2.894 1.00 60.91 80 PRO A C 1
ATOM 636 O O . PRO A 1 80 ? 14.313 -4.536 -3.586 1.00 60.91 80 PRO A O 1
ATOM 639 N N . PRO A 1 81 ? 16.035 -3.100 -3.432 1.00 52.78 81 PRO A N 1
ATOM 640 C CA . PRO A 1 81 ? 17.446 -2.910 -3.056 1.00 52.78 81 PRO A CA 1
ATOM 641 C C . PRO A 1 81 ? 17.705 -1.941 -1.892 1.00 52.78 81 PRO A C 1
ATOM 643 O O . PRO A 1 81 ? 18.845 -1.791 -1.458 1.00 52.78 81 PRO A O 1
ATOM 646 N N . SER A 1 82 ? 16.685 -1.298 -1.321 1.00 52.84 82 SER A N 1
ATOM 647 C CA . SER A 1 82 ? 16.782 -0.661 0.002 1.00 52.84 82 SER A CA 1
ATOM 648 C C . SER A 1 82 ? 15.397 -0.539 0.635 1.00 52.84 82 SER A C 1
ATOM 650 O O . SER A 1 82 ? 14.551 0.123 0.027 1.00 52.84 82 SER A O 1
ATOM 652 N N . PRO A 1 83 ? 15.167 -1.085 1.848 1.00 56.38 83 PRO A N 1
ATOM 653 C CA . PRO A 1 83 ? 13.904 -0.906 2.542 1.00 56.38 83 PRO A CA 1
ATOM 654 C C . PRO A 1 83 ? 13.690 0.574 2.826 1.00 56.38 83 PRO A C 1
ATOM 656 O O . PRO A 1 83 ? 14.312 1.162 3.711 1.00 56.38 83 PRO A O 1
ATOM 659 N N . THR A 1 84 ? 12.837 1.199 2.024 1.00 63.16 84 THR A N 1
ATOM 660 C CA . THR A 1 84 ? 12.408 2.571 2.263 1.00 63.16 84 THR A CA 1
ATOM 661 C C . THR A 1 84 ? 11.037 2.485 2.897 1.00 63.16 84 THR A C 1
ATOM 663 O O . THR A 1 84 ? 10.095 1.996 2.281 1.00 63.16 84 THR A O 1
ATOM 666 N N . VAL A 1 85 ? 10.946 2.914 4.152 1.00 61.53 85 VAL A N 1
ATOM 667 C CA . VAL A 1 85 ? 9.684 2.972 4.884 1.00 61.53 85 VAL A CA 1
ATOM 668 C C . VAL A 1 85 ? 9.168 4.399 4.806 1.00 61.53 85 VAL A C 1
ATOM 670 O O . VAL A 1 85 ? 9.822 5.325 5.283 1.00 61.53 85 VAL A O 1
ATOM 673 N N . ILE A 1 86 ? 7.991 4.576 4.224 1.00 64.81 86 ILE A N 1
ATOM 674 C CA . ILE A 1 86 ? 7.214 5.801 4.352 1.00 64.81 86 ILE A CA 1
ATOM 675 C C . ILE A 1 86 ? 6.264 5.609 5.522 1.00 64.81 86 ILE A C 1
ATOM 677 O O . ILE A 1 86 ? 5.483 4.662 5.557 1.00 64.81 86 ILE A O 1
ATOM 681 N N . SER A 1 87 ? 6.329 6.515 6.487 1.00 63.00 87 SER A N 1
ATOM 682 C CA . SER A 1 87 ? 5.330 6.624 7.542 1.00 63.00 87 SER A CA 1
ATOM 683 C C . SER A 1 87 ? 4.602 7.938 7.321 1.00 63.00 87 SER A C 1
ATOM 685 O O . SER A 1 87 ? 5.167 9.000 7.571 1.00 63.00 87 SER A O 1
ATOM 687 N N . THR A 1 88 ? 3.367 7.877 6.838 1.00 61.22 88 THR A N 1
ATOM 688 C CA . THR A 1 88 ? 2.517 9.061 6.677 1.00 61.22 88 THR A CA 1
ATOM 689 C C . THR A 1 88 ? 1.199 8.767 7.346 1.00 61.22 88 THR A C 1
ATOM 691 O O . THR A 1 88 ? 0.692 7.647 7.305 1.00 61.22 88 THR A O 1
ATOM 694 N N . THR A 1 89 ? 0.648 9.744 8.050 1.00 61.09 89 THR A N 1
ATOM 695 C CA . THR A 1 89 ? -0.636 9.550 8.711 1.00 61.09 89 THR A CA 1
ATOM 696 C C . THR A 1 89 ? -1.423 10.828 8.656 1.00 61.09 89 THR A C 1
ATOM 698 O O . THR A 1 89 ? -1.523 11.565 9.629 1.00 61.09 89 THR A O 1
ATOM 701 N N . ASP A 1 90 ? -2.003 1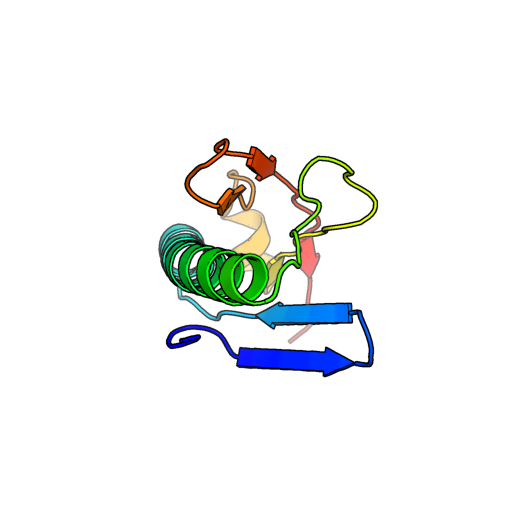1.036 7.483 1.00 66.25 90 ASP A N 1
ATOM 702 C CA . ASP A 1 90 ? -3.150 11.908 7.349 1.00 66.25 90 ASP A CA 1
ATOM 703 C C . ASP A 1 90 ? -4.398 11.039 7.471 1.00 66.25 90 ASP A C 1
ATOM 705 O O . ASP A 1 90 ? -4.671 10.161 6.641 1.00 66.25 90 ASP A O 1
ATOM 709 N N . TYR A 1 91 ? -5.123 11.258 8.564 1.00 72.12 91 TYR A N 1
ATOM 710 C CA . TYR A 1 91 ? -6.414 10.640 8.797 1.00 72.12 91 TYR A CA 1
ATOM 711 C C . TYR A 1 91 ? -7.493 11.468 8.120 1.00 72.12 91 TYR A C 1
ATOM 713 O O . TYR A 1 91 ? -7.710 12.629 8.467 1.00 72.12 91 TYR A O 1
ATOM 721 N N . ILE A 1 92 ? -8.213 10.850 7.192 1.00 78.56 92 ILE A N 1
ATOM 722 C CA . ILE A 1 92 ? -9.388 11.468 6.591 1.00 78.56 92 ILE A CA 1
ATOM 723 C C . ILE A 1 92 ? -10.616 10.845 7.243 1.00 78.56 92 ILE A C 1
ATOM 725 O O . ILE A 1 92 ? -10.957 9.681 7.006 1.00 78.56 92 ILE A O 1
ATOM 729 N N . GLN A 1 93 ? -11.271 11.639 8.091 1.00 75.62 93 GLN A N 1
ATOM 730 C CA . GLN A 1 93 ? -12.565 11.280 8.644 1.00 75.62 93 GLN A CA 1
ATOM 731 C C . GLN A 1 93 ? -13.611 11.330 7.537 1.00 75.62 93 GLN A C 1
ATOM 733 O O . GLN A 1 93 ? -13.845 12.375 6.933 1.00 75.62 93 GLN A O 1
ATOM 738 N N . ILE A 1 94 ? -14.275 10.203 7.317 1.00 77.69 94 ILE A N 1
ATOM 739 C CA . ILE A 1 94 ? -15.465 10.138 6.476 1.00 77.69 94 ILE A CA 1
ATOM 740 C C . ILE A 1 94 ? -16.705 10.189 7.371 1.00 77.69 94 ILE A C 1
ATOM 742 O O . ILE A 1 94 ? -16.834 9.415 8.325 1.00 77.69 94 ILE A O 1
ATOM 746 N N . SER A 1 95 ? -17.589 11.147 7.095 1.00 73.25 95 SER A N 1
ATOM 747 C CA . SER A 1 95 ? -18.917 11.220 7.706 1.00 73.25 95 SER A CA 1
ATOM 748 C C . SER A 1 95 ? -19.771 10.111 7.098 1.00 73.25 95 SER A C 1
ATOM 750 O O . SER A 1 95 ? -19.950 10.082 5.882 1.00 73.25 95 SER A O 1
ATOM 752 N N . GLY A 1 96 ? -20.224 9.180 7.935 1.00 57.81 96 GLY A N 1
ATOM 753 C CA . GLY A 1 96 ? -21.187 8.139 7.575 1.00 57.81 96 GLY A CA 1
ATOM 754 C C . GLY A 1 96 ? -22.540 8.425 8.195 1.00 57.81 96 GLY A C 1
ATOM 755 O O . GLY A 1 96 ? -22.549 9.082 9.262 1.00 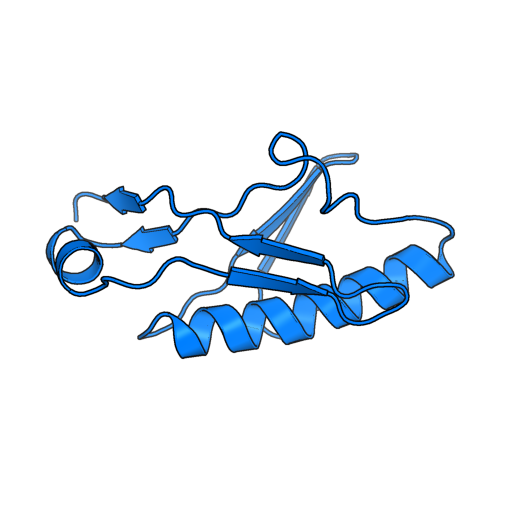57.81 96 GLY A O 1
#

Secondary structure (DSSP, 8-state):
---SSEEEEETTEEEEE---SSHHHHHHHHHHHHHHHHHHHHHTT-----S-TTTS--EEEE-HHHHTT--SPPEEEE-TT--EEEE--EEEEPP-